Protein AF-A0A7V9ZN54-F1 (afdb_monomer_lite)

Sequence (87 aa):
MTTPNLFARRVFATALACVAAFDSIVSGQQNMAQQRDEADDVVRIDTELIQSEVTVLDKQGRFVEGLKPEQFELRVDGKPVQFSSTA

pLDDT: mean 74.75, std 17.25, range [46.97, 97.75]

Radius of gyration: 41.06 Å; chains: 1; bounding box: 48×76×103 Å

Structure (mmCIF, N/CA/C/O backbone):
data_AF-A0A7V9ZN54-F1
#
_entry.id   AF-A0A7V9ZN54-F1
#
loop_
_atom_site.group_PDB
_atom_site.id
_atom_site.type_symbol
_atom_site.label_atom_id
_atom_site.label_alt_id
_atom_site.label_comp_id
_atom_site.label_asym_id
_atom_site.label_entity_id
_atom_site.label_seq_id
_atom_site.pdbx_PDB_ins_code
_atom_site.Cartn_x
_atom_site.Cartn_y
_atom_site.Cartn_z
_atom_site.occupancy
_atom_site.B_iso_or_equiv
_atom_site.auth_seq_id
_atom_site.auth_comp_id
_atom_site.auth_asym_id
_atom_site.auth_atom_id
_atom_site.pdbx_PDB_model_num
ATOM 1 N N . MET A 1 1 ? 23.089 60.787 -85.694 1.00 46.97 1 MET A N 1
ATOM 2 C CA . MET A 1 1 ? 24.029 60.713 -84.554 1.00 46.97 1 MET A CA 1
ATOM 3 C C . MET A 1 1 ? 23.273 60.213 -83.329 1.00 46.97 1 MET A C 1
ATOM 5 O O . MET A 1 1 ? 22.614 61.012 -82.687 1.00 46.97 1 MET A O 1
ATOM 9 N N . THR A 1 2 ? 23.336 58.913 -83.030 1.00 55.34 2 THR A N 1
ATOM 10 C CA . THR A 1 2 ? 23.004 58.335 -81.712 1.00 55.34 2 THR A CA 1
ATOM 11 C C . THR A 1 2 ? 23.817 57.047 -81.558 1.00 55.34 2 THR A C 1
ATOM 13 O O . THR A 1 2 ? 23.486 56.001 -82.107 1.00 55.34 2 THR A O 1
ATOM 16 N N . THR A 1 3 ? 24.957 57.128 -80.878 1.00 56.25 3 THR A N 1
ATOM 17 C CA . THR A 1 3 ? 25.721 55.952 -80.446 1.00 56.25 3 THR A CA 1
ATOM 18 C C . THR A 1 3 ? 24.998 55.314 -79.252 1.00 56.25 3 THR A C 1
ATO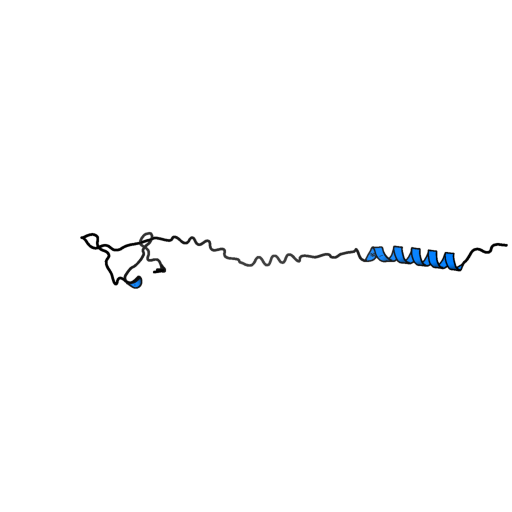M 20 O O . THR A 1 3 ? 24.657 56.027 -78.309 1.00 56.25 3 THR A O 1
ATOM 23 N N . PRO A 1 4 ? 24.707 54.000 -79.249 1.00 59.16 4 PRO A N 1
ATOM 24 C CA . PRO A 1 4 ? 24.014 53.384 -78.124 1.00 59.16 4 PRO A CA 1
ATOM 25 C C . PRO A 1 4 ? 24.959 53.189 -76.931 1.00 59.16 4 PRO A C 1
ATOM 27 O O . PRO A 1 4 ? 26.108 52.766 -77.069 1.00 59.16 4 PRO A O 1
ATOM 30 N N . ASN A 1 5 ? 24.436 53.497 -75.744 1.00 62.56 5 ASN A N 1
ATOM 31 C CA . ASN A 1 5 ? 25.122 53.499 -74.456 1.00 62.56 5 ASN A CA 1
ATOM 32 C C . ASN A 1 5 ? 25.676 52.108 -74.093 1.00 62.56 5 ASN A C 1
ATOM 34 O O . ASN A 1 5 ? 24.997 51.284 -73.478 1.00 62.56 5 ASN A O 1
ATOM 38 N N . LEU A 1 6 ? 26.943 51.859 -74.437 1.00 61.69 6 LEU A N 1
ATOM 39 C CA . LEU A 1 6 ? 27.680 50.627 -74.119 1.00 61.69 6 LEU A CA 1
ATOM 40 C C . LEU A 1 6 ? 27.701 50.331 -72.606 1.00 61.69 6 LEU A C 1
ATOM 42 O O . LEU A 1 6 ? 27.756 49.173 -72.198 1.00 61.69 6 LEU A O 1
ATOM 46 N N . PHE A 1 7 ? 27.594 51.380 -71.786 1.00 61.09 7 PHE A N 1
ATOM 47 C CA . PHE A 1 7 ? 27.494 51.298 -70.331 1.00 61.09 7 PHE A CA 1
ATOM 48 C C . PHE A 1 7 ? 26.193 50.620 -69.874 1.00 61.09 7 PHE A C 1
ATOM 50 O O . PHE A 1 7 ? 26.237 49.669 -69.101 1.00 61.09 7 PHE A O 1
ATOM 57 N N . ALA A 1 8 ? 25.047 51.011 -70.441 1.00 60.47 8 ALA A N 1
ATOM 58 C CA . ALA A 1 8 ? 23.753 50.399 -70.131 1.00 60.47 8 ALA A CA 1
ATOM 59 C C . ALA A 1 8 ? 23.700 48.925 -70.563 1.00 60.47 8 ALA A C 1
ATOM 61 O O . ALA A 1 8 ? 23.151 48.086 -69.852 1.00 60.47 8 ALA A O 1
ATOM 62 N N . ARG A 1 9 ? 24.346 48.589 -71.690 1.00 60.97 9 ARG A N 1
ATOM 63 C CA . ARG A 1 9 ? 24.425 47.210 -72.198 1.00 60.97 9 ARG A CA 1
ATOM 64 C C . ARG A 1 9 ? 25.291 46.306 -71.317 1.00 60.97 9 ARG A C 1
ATOM 66 O O . ARG A 1 9 ? 24.986 45.127 -71.177 1.00 60.97 9 ARG A O 1
ATOM 73 N N . ARG A 1 10 ? 26.348 46.855 -70.710 1.00 60.66 10 ARG A N 1
ATOM 74 C CA . ARG A 1 10 ? 27.215 46.129 -69.770 1.00 60.66 10 ARG A CA 1
ATOM 75 C C . ARG A 1 10 ? 26.534 45.901 -68.426 1.00 60.66 10 ARG A C 1
ATOM 77 O O . ARG A 1 10 ? 26.586 44.781 -67.941 1.00 60.66 10 ARG A O 1
ATOM 84 N N . VAL A 1 11 ? 25.835 46.910 -67.899 1.00 66.25 11 VAL A N 1
ATOM 85 C CA . VAL A 1 11 ? 25.087 46.804 -66.633 1.00 66.25 11 VAL A CA 1
ATOM 86 C C . VAL A 1 11 ? 23.961 45.770 -66.739 1.00 66.25 11 VAL A C 1
ATOM 88 O O . VAL A 1 11 ? 23.825 44.924 -65.855 1.00 66.25 11 VAL A O 1
ATOM 91 N N . PHE A 1 12 ? 23.213 45.768 -67.850 1.00 62.22 12 PHE A N 1
ATOM 92 C CA . PHE A 1 12 ? 22.185 44.750 -68.103 1.00 62.22 12 PHE A CA 1
ATOM 93 C C . PHE A 1 12 ? 22.772 43.339 -68.250 1.00 62.22 12 PHE A C 1
ATOM 95 O O . PHE A 1 12 ? 22.210 42.388 -67.713 1.00 62.22 12 PHE A O 1
ATOM 102 N N . ALA A 1 13 ? 23.916 43.196 -68.928 1.00 61.66 13 ALA A N 1
ATOM 103 C CA . ALA A 1 13 ? 24.577 41.901 -69.088 1.00 61.66 13 ALA A CA 1
ATOM 104 C C . ALA A 1 13 ? 25.107 41.343 -67.754 1.00 61.66 13 ALA A C 1
ATOM 106 O O . ALA A 1 13 ? 24.969 40.150 -67.494 1.00 61.66 13 ALA A O 1
ATOM 107 N N . THR A 1 14 ? 25.659 42.194 -66.881 1.00 61.94 14 THR A N 1
ATOM 108 C CA . THR A 1 14 ? 26.103 41.780 -65.540 1.00 61.94 14 THR A CA 1
ATOM 109 C C . THR A 1 14 ? 24.936 41.453 -64.611 1.00 61.94 14 THR A C 1
ATOM 111 O O . THR A 1 14 ? 25.023 40.490 -63.858 1.00 61.94 14 THR A O 1
ATOM 114 N N . ALA A 1 15 ? 23.821 42.187 -64.692 1.00 61.91 15 ALA A N 1
ATOM 115 C CA . ALA A 1 15 ? 22.630 41.892 -63.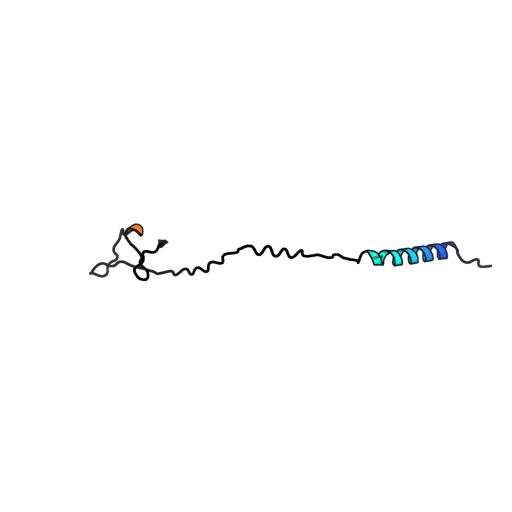894 1.00 61.91 15 ALA A CA 1
ATOM 116 C C . ALA A 1 15 ? 21.998 40.540 -64.275 1.00 61.91 15 ALA A C 1
ATOM 118 O O . ALA A 1 15 ? 21.613 39.777 -63.393 1.00 61.91 15 ALA A O 1
ATOM 119 N N . LEU A 1 16 ? 21.962 40.205 -65.571 1.00 61.66 16 LEU A N 1
ATOM 120 C CA . LEU A 1 16 ? 21.473 38.909 -66.055 1.00 61.66 16 LEU A CA 1
ATOM 121 C C . LEU A 1 16 ? 22.394 37.745 -65.637 1.00 61.66 16 LEU A C 1
ATOM 123 O O . LEU A 1 16 ? 21.910 36.669 -65.296 1.00 61.66 16 LEU A O 1
ATOM 127 N N . ALA A 1 17 ? 23.713 37.967 -65.612 1.00 59.56 17 ALA A N 1
ATOM 128 C CA . ALA A 1 17 ? 24.687 36.965 -65.175 1.00 59.56 17 ALA A CA 1
ATOM 129 C C . ALA A 1 17 ? 24.600 36.659 -63.667 1.00 59.56 17 ALA A C 1
ATOM 131 O O . ALA A 1 17 ? 24.797 35.513 -63.270 1.00 59.56 17 ALA A O 1
ATOM 132 N N . CYS A 1 18 ? 24.259 37.647 -62.830 1.00 59.19 18 CYS A N 1
ATOM 133 C CA . CYS A 1 18 ? 24.081 37.426 -61.393 1.00 59.19 18 CYS A CA 1
ATOM 134 C C . CYS A 1 18 ? 22.858 36.552 -61.080 1.00 59.19 18 CYS A C 1
ATOM 136 O O . CYS A 1 18 ? 22.930 35.748 -60.160 1.00 59.19 18 CYS A O 1
ATOM 138 N N . VAL A 1 19 ? 21.763 36.658 -61.843 1.00 58.84 19 VAL A N 1
ATOM 139 C CA . VAL A 1 19 ? 20.534 35.876 -61.595 1.00 58.84 19 VAL A CA 1
ATOM 140 C C . VAL A 1 19 ? 20.734 34.383 -61.889 1.00 58.84 19 VAL A C 1
ATOM 142 O O . VAL A 1 19 ? 20.229 33.553 -61.143 1.00 58.84 19 VAL A O 1
ATOM 145 N N . ALA A 1 20 ? 21.548 34.026 -62.889 1.00 57.69 20 ALA A N 1
ATOM 146 C CA . ALA A 1 20 ? 21.846 32.627 -63.225 1.00 57.69 20 ALA A CA 1
ATOM 147 C C . ALA A 1 20 ? 22.809 31.925 -62.240 1.00 57.69 20 ALA A C 1
ATOM 149 O O . ALA A 1 20 ? 22.982 30.712 -62.308 1.00 57.69 20 ALA A O 1
ATOM 150 N N . ALA A 1 21 ? 23.449 32.666 -61.326 1.00 55.66 21 ALA A N 1
ATOM 151 C CA . ALA A 1 21 ? 24.362 32.105 -60.326 1.00 55.66 21 ALA A CA 1
ATOM 152 C C . ALA A 1 21 ? 23.666 31.708 -59.006 1.00 55.66 21 ALA A C 1
ATOM 154 O O . ALA A 1 21 ? 24.305 31.098 -58.148 1.00 55.66 21 ALA A O 1
ATOM 155 N N . PHE A 1 22 ? 22.378 32.033 -58.828 1.00 54.34 22 PHE A N 1
ATOM 156 C CA . PHE A 1 22 ? 21.641 31.748 -57.587 1.00 54.34 22 PHE A CA 1
ATOM 157 C C . PHE A 1 22 ? 20.923 30.385 -57.560 1.00 54.34 22 PHE A C 1
ATOM 159 O O . PHE A 1 22 ? 20.522 29.955 -56.479 1.00 54.34 22 PHE A O 1
ATOM 166 N N . ASP A 1 23 ? 20.818 29.661 -58.681 1.00 51.69 23 ASP A N 1
ATOM 167 C CA . ASP A 1 23 ? 20.126 28.356 -58.736 1.00 51.69 23 ASP A CA 1
ATOM 168 C C . ASP A 1 23 ? 20.842 27.225 -57.963 1.00 51.69 23 ASP A C 1
ATOM 170 O O . ASP A 1 23 ? 20.245 26.192 -57.662 1.00 51.69 23 ASP A O 1
ATOM 174 N N . SER A 1 24 ? 22.107 27.407 -57.570 1.00 52.81 24 SER A N 1
ATOM 175 C CA . SER A 1 24 ? 22.899 26.341 -56.931 1.00 52.81 24 SER A CA 1
ATOM 176 C C . SER A 1 24 ? 22.758 26.243 -55.404 1.00 52.81 24 SER A C 1
ATOM 178 O O . SER A 1 24 ? 23.309 25.317 -54.814 1.00 52.81 24 SER A O 1
ATOM 180 N N . ILE A 1 25 ? 22.028 27.145 -54.732 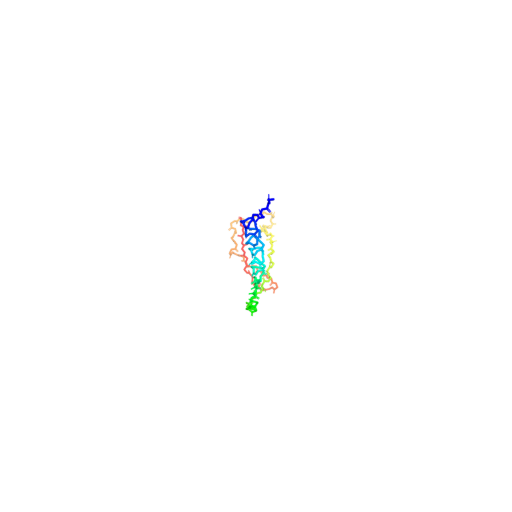1.00 56.25 25 ILE A N 1
ATOM 181 C CA . ILE A 1 25 ? 21.914 27.135 -53.252 1.00 56.25 25 ILE A CA 1
ATOM 182 C C . ILE A 1 25 ? 20.762 26.231 -52.762 1.00 56.25 25 ILE A C 1
ATOM 184 O O . ILE A 1 25 ? 20.736 25.822 -51.605 1.00 56.25 25 ILE A O 1
ATOM 188 N N . VAL A 1 26 ? 19.848 25.827 -53.651 1.00 51.97 26 VAL A N 1
ATOM 189 C CA . VAL A 1 26 ? 18.722 24.916 -53.344 1.00 51.97 26 VAL A CA 1
ATOM 190 C C . VAL A 1 26 ? 19.097 23.427 -53.488 1.00 51.97 26 VAL A C 1
ATOM 192 O O . VAL A 1 26 ? 18.261 22.541 -53.349 1.00 51.97 26 VAL A O 1
ATOM 195 N N . SER 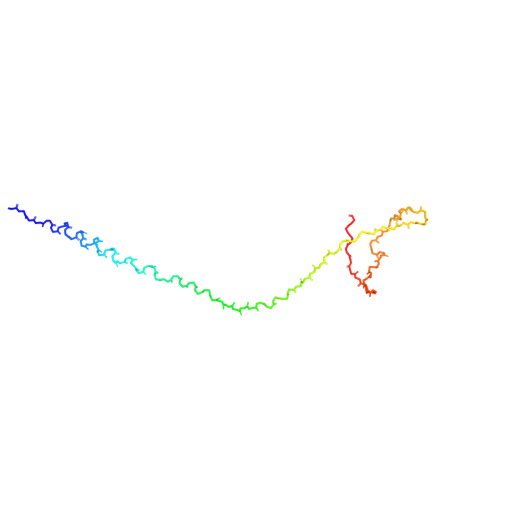A 1 27 ? 20.371 23.093 -53.702 1.00 56.69 27 SER A N 1
ATOM 196 C CA . SER A 1 27 ? 20.815 21.693 -53.706 1.00 56.69 27 SER A CA 1
ATOM 197 C C . SER A 1 27 ? 21.191 21.221 -52.295 1.00 56.69 27 SER A C 1
ATOM 199 O O . SER A 1 27 ? 22.342 21.315 -51.885 1.00 56.69 27 SER A O 1
ATOM 201 N N . GLY A 1 28 ? 20.217 20.657 -51.572 1.00 48.62 28 GLY A N 1
ATOM 202 C CA . GLY A 1 28 ? 20.483 19.539 -50.660 1.00 48.62 28 GLY A CA 1
ATOM 203 C C . GLY A 1 28 ? 20.795 19.858 -49.196 1.00 48.62 28 GLY A C 1
ATOM 204 O O . GLY A 1 28 ? 21.831 19.445 -48.686 1.00 48.62 28 GLY A O 1
ATOM 205 N N . GLN A 1 29 ? 19.819 20.380 -48.443 1.00 53.81 29 GLN A N 1
ATOM 206 C CA . GLN A 1 29 ? 19.620 19.847 -47.088 1.00 53.81 29 GLN A CA 1
ATOM 207 C C . GLN A 1 29 ? 19.106 18.406 -47.224 1.00 53.81 29 GLN A C 1
ATOM 209 O O . GLN A 1 29 ? 17.927 18.118 -47.025 1.00 53.81 29 GLN A O 1
ATOM 214 N N . GLN A 1 30 ? 19.998 17.482 -47.589 1.00 54.72 30 GLN A N 1
ATOM 215 C CA . GLN A 1 30 ? 19.801 16.080 -47.258 1.00 54.72 30 GLN A CA 1
ATOM 216 C C . GLN A 1 30 ? 19.997 15.985 -45.752 1.00 54.72 30 GLN A C 1
ATOM 218 O O . GLN A 1 30 ? 21.087 15.729 -45.248 1.00 54.72 30 GLN A O 1
ATOM 223 N N . ASN A 1 31 ? 18.910 16.236 -45.028 1.00 52.91 31 ASN A N 1
ATOM 224 C CA . ASN A 1 31 ? 18.745 15.708 -43.693 1.00 52.91 31 ASN A CA 1
ATOM 225 C C . ASN A 1 31 ? 18.668 14.187 -43.882 1.00 52.91 31 ASN A C 1
ATOM 227 O O . ASN A 1 31 ? 17.588 13.605 -43.971 1.00 52.91 31 ASN A O 1
ATOM 231 N N . MET A 1 32 ? 19.828 13.543 -44.052 1.00 50.81 32 MET A N 1
ATOM 232 C CA . MET A 1 32 ? 19.966 12.153 -43.669 1.00 50.81 32 MET A CA 1
ATOM 233 C C . MET A 1 32 ? 19.741 12.176 -42.164 1.00 50.81 32 MET A C 1
ATOM 235 O O . MET A 1 32 ? 20.678 12.302 -41.378 1.00 50.81 32 MET A O 1
ATOM 239 N N . ALA A 1 33 ? 18.465 12.092 -41.780 1.00 52.59 33 ALA A N 1
ATOM 240 C CA . ALA A 1 33 ? 18.085 11.375 -40.591 1.00 52.59 33 ALA A CA 1
ATOM 241 C C . ALA A 1 33 ? 18.748 10.014 -40.765 1.00 52.59 33 ALA A C 1
ATOM 243 O O . ALA A 1 33 ? 18.249 9.120 -41.447 1.00 52.59 33 ALA A O 1
ATOM 244 N N . GLN A 1 34 ? 19.970 9.924 -40.252 1.00 52.59 34 GLN A N 1
ATOM 245 C CA . GLN A 1 34 ? 20.598 8.673 -39.954 1.00 52.59 34 GLN A CA 1
ATOM 246 C C . GLN A 1 34 ? 19.679 8.084 -38.902 1.00 52.59 34 GLN A C 1
ATOM 248 O O . GLN A 1 34 ? 19.796 8.376 -37.715 1.00 52.59 34 GLN A O 1
ATOM 253 N N . GLN A 1 35 ? 18.693 7.337 -39.390 1.00 55.66 35 GLN A N 1
ATOM 254 C CA . GLN A 1 35 ? 17.943 6.374 -38.630 1.00 55.66 35 GLN A CA 1
ATOM 255 C C . GLN A 1 35 ? 18.980 5.346 -38.189 1.00 55.66 35 GLN A C 1
ATOM 257 O O . GLN A 1 35 ? 19.203 4.315 -38.815 1.00 55.66 35 GLN A O 1
ATOM 262 N N . ARG A 1 36 ? 19.732 5.712 -37.148 1.00 55.66 36 ARG A N 1
ATOM 263 C CA . ARG A 1 36 ? 20.243 4.730 -36.223 1.00 55.66 36 ARG A CA 1
ATOM 264 C C . ARG A 1 36 ? 18.988 4.167 -35.600 1.00 55.66 36 ARG A C 1
ATOM 266 O O . ARG A 1 36 ? 18.409 4.775 -34.707 1.00 55.66 36 ARG A O 1
ATOM 273 N N . ASP A 1 37 ? 18.586 3.012 -36.104 1.00 56.16 37 ASP A N 1
ATOM 274 C CA . ASP A 1 37 ? 17.911 2.010 -35.299 1.00 56.16 37 ASP A CA 1
ATOM 275 C C . ASP A 1 37 ? 18.889 1.584 -34.180 1.00 56.16 37 ASP A C 1
ATOM 277 O O . ASP A 1 37 ? 19.340 0.446 -34.099 1.00 56.16 37 ASP A O 1
ATOM 281 N N . GLU A 1 38 ? 19.262 2.521 -33.306 1.00 59.72 38 GLU A N 1
ATOM 282 C CA . GLU A 1 38 ? 19.473 2.209 -31.905 1.00 59.72 38 GLU A CA 1
ATOM 283 C C . GLU A 1 38 ? 18.045 2.025 -31.396 1.00 59.72 38 GLU A C 1
ATOM 285 O O . GLU A 1 38 ? 17.412 2.939 -30.872 1.00 59.72 38 GLU A O 1
ATOM 290 N N . ALA A 1 39 ? 17.475 0.854 -31.696 1.00 62.59 39 ALA A N 1
ATOM 291 C CA . ALA A 1 39 ? 16.349 0.347 -30.947 1.00 62.59 39 ALA A CA 1
ATOM 292 C C . ALA A 1 39 ? 16.879 0.191 -29.523 1.00 62.59 39 ALA A C 1
ATOM 294 O O . ALA A 1 39 ? 17.414 -0.857 -29.165 1.00 62.59 39 ALA A O 1
ATOM 295 N N . ASP A 1 40 ? 16.833 1.290 -28.765 1.00 64.44 40 ASP A N 1
ATOM 296 C CA . ASP A 1 40 ? 16.959 1.271 -27.323 1.00 64.44 40 ASP A CA 1
ATOM 297 C C . ASP A 1 40 ? 16.105 0.096 -26.859 1.00 64.44 40 ASP A C 1
ATOM 299 O O . ASP A 1 40 ? 14.935 -0.029 -27.243 1.00 64.44 40 ASP A O 1
ATOM 303 N N . ASP A 1 41 ? 16.716 -0.803 -26.098 1.00 75.25 41 ASP A N 1
ATOM 304 C CA . ASP A 1 41 ? 16.039 -1.936 -25.485 1.00 75.25 41 ASP A CA 1
ATOM 305 C C . ASP A 1 41 ? 15.106 -1.389 -24.390 1.00 75.25 41 ASP A C 1
ATOM 307 O O . ASP A 1 41 ? 15.402 -1.394 -23.194 1.00 75.25 41 ASP A O 1
ATOM 311 N N . VAL A 1 42 ? 14.010 -0.756 -24.817 1.00 78.94 42 VAL A N 1
ATOM 312 C CA . VAL A 1 42 ? 13.045 -0.093 -23.945 1.00 78.94 42 VAL A CA 1
ATOM 313 C C . VAL A 1 42 ? 12.095 -1.155 -23.424 1.00 78.94 42 VAL A C 1
ATOM 315 O O . VAL A 1 42 ? 11.114 -1.523 -24.075 1.00 78.94 42 VAL A O 1
ATOM 318 N N . VAL A 1 43 ? 12.347 -1.600 -22.198 1.00 85.19 43 VAL A N 1
ATOM 319 C CA . VAL A 1 43 ? 11.371 -2.375 -21.433 1.00 85.19 43 VAL A CA 1
ATOM 320 C C . VAL A 1 43 ? 10.234 -1.437 -21.023 1.00 85.19 43 VAL A C 1
ATOM 322 O O . VAL A 1 43 ? 10.381 -0.614 -20.119 1.00 85.19 43 VAL A O 1
ATOM 325 N N . ARG A 1 44 ? 9.087 -1.539 -21.702 1.00 84.06 44 ARG A N 1
ATOM 326 C CA . ARG A 1 44 ? 7.853 -0.861 -21.280 1.00 84.06 44 ARG A CA 1
ATOM 327 C C . ARG A 1 44 ? 7.177 -1.706 -20.212 1.00 84.06 44 ARG A C 1
ATOM 329 O O . ARG A 1 44 ? 6.888 -2.877 -20.441 1.00 84.06 44 ARG A O 1
ATOM 336 N N . ILE A 1 45 ? 6.955 -1.105 -19.050 1.00 85.88 45 ILE A N 1
ATOM 337 C CA . ILE A 1 45 ? 6.229 -1.720 -17.943 1.00 85.88 45 ILE A CA 1
ATOM 338 C C . ILE A 1 45 ? 4.930 -0.943 -17.787 1.00 85.88 45 ILE A C 1
ATOM 340 O O . ILE A 1 45 ? 4.961 0.238 -17.444 1.00 85.88 45 ILE A O 1
ATOM 344 N N . ASP A 1 46 ? 3.807 -1.610 -18.027 1.00 88.38 46 ASP A N 1
ATOM 345 C CA . ASP A 1 46 ? 2.491 -1.068 -17.716 1.00 88.38 46 ASP A CA 1
ATOM 346 C C . ASP A 1 46 ? 2.179 -1.370 -16.247 1.00 88.38 46 ASP A C 1
ATOM 348 O O . ASP A 1 46 ? 2.187 -2.526 -15.817 1.00 88.38 46 ASP A O 1
ATOM 352 N N . THR A 1 47 ? 1.944 -0.324 -15.458 1.00 84.62 47 THR A N 1
ATOM 353 C CA . THR A 1 47 ? 1.501 -0.446 -14.068 1.00 84.62 47 THR A CA 1
ATOM 354 C C . THR A 1 47 ? 0.158 0.242 -13.901 1.00 84.62 47 THR A C 1
ATOM 356 O O . THR A 1 47 ? -0.049 1.368 -14.349 1.00 84.62 47 THR A O 1
ATOM 359 N N . GLU A 1 48 ? -0.766 -0.444 -13.237 1.00 83.69 48 GLU A N 1
ATOM 360 C CA . GLU A 1 48 ? -2.056 0.116 -12.860 1.00 83.69 48 GLU A CA 1
ATOM 361 C C . GLU A 1 48 ? -2.066 0.343 -11.349 1.00 83.69 48 GLU A C 1
ATOM 363 O O . GLU A 1 48 ? -1.724 -0.550 -10.570 1.00 83.69 48 GLU A O 1
ATOM 368 N N . LEU A 1 49 ? -2.421 1.559 -10.931 1.00 86.75 49 LEU A N 1
ATOM 369 C CA . LEU A 1 49 ? -2.567 1.901 -9.523 1.00 86.75 49 LEU A CA 1
ATOM 370 C C . LEU A 1 49 ? -4.043 1.849 -9.147 1.00 86.75 49 LEU A C 1
ATOM 372 O O . LEU A 1 49 ? -4.848 2.620 -9.664 1.00 86.75 49 LEU A O 1
ATOM 376 N N . ILE A 1 50 ? -4.372 0.986 -8.192 1.00 87.75 50 ILE A N 1
ATOM 377 C CA . ILE A 1 50 ? -5.714 0.886 -7.622 1.00 87.75 50 ILE A CA 1
ATOM 378 C C . ILE A 1 50 ? -5.692 1.527 -6.234 1.00 87.75 50 ILE A C 1
ATOM 380 O O . ILE A 1 50 ? -4.842 1.196 -5.406 1.00 87.75 50 ILE A O 1
ATOM 384 N N . GLN A 1 51 ? -6.627 2.441 -5.978 1.00 88.50 51 GLN A N 1
ATOM 385 C CA . GLN A 1 51 ? -6.855 3.013 -4.652 1.00 88.50 51 GLN A CA 1
ATOM 386 C C . GLN A 1 51 ? -8.017 2.286 -3.983 1.00 88.50 51 GLN A C 1
ATOM 388 O O . GLN A 1 51 ? -9.119 2.232 -4.524 1.00 88.50 51 GLN A O 1
ATOM 393 N N . SER A 1 52 ? -7.755 1.743 -2.799 1.00 88.06 52 SER A N 1
A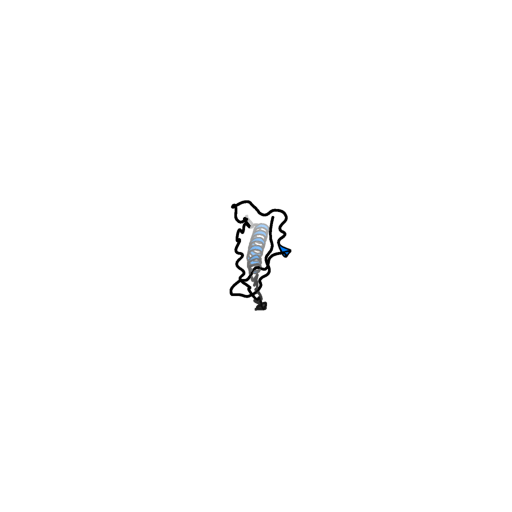TOM 394 C CA . SER A 1 52 ? -8.742 1.021 -2.003 1.00 88.06 52 SER A CA 1
ATOM 395 C C . SER A 1 52 ? -8.842 1.661 -0.627 1.00 88.06 52 SER A C 1
ATOM 397 O O . SER A 1 52 ? -7.843 1.759 0.084 1.00 88.06 52 SER A O 1
ATOM 399 N N . GLU A 1 53 ? -10.047 2.071 -0.242 1.00 89.69 53 GLU A N 1
ATOM 400 C CA . GLU A 1 53 ? -10.321 2.614 1.087 1.00 89.69 53 GLU A CA 1
ATOM 401 C C . GLU A 1 53 ? -10.693 1.488 2.054 1.00 89.69 53 GLU A C 1
ATOM 403 O O . GLU A 1 53 ? -11.529 0.632 1.755 1.00 89.69 53 GLU A O 1
ATOM 408 N N . VAL A 1 54 ? -10.067 1.484 3.231 1.00 90.06 54 VAL A N 1
ATOM 409 C CA . VAL A 1 54 ? -10.309 0.486 4.279 1.00 90.06 54 VAL A CA 1
ATOM 410 C C . VAL A 1 54 ? -10.548 1.204 5.599 1.00 90.06 54 VAL A C 1
ATOM 412 O O . VAL A 1 54 ? -9.885 2.184 5.921 1.00 90.06 54 VAL A O 1
ATOM 415 N N . THR A 1 55 ? -11.505 0.711 6.380 1.00 92.94 55 THR A N 1
ATOM 416 C CA . THR A 1 55 ? -11.828 1.226 7.713 1.00 92.94 55 THR A CA 1
ATOM 417 C C . THR A 1 55 ? -11.937 0.070 8.696 1.00 92.94 55 THR A C 1
ATOM 419 O O . THR A 1 55 ? -12.526 -0.963 8.381 1.00 92.94 55 THR A O 1
ATOM 422 N N . VAL A 1 56 ? -11.400 0.257 9.904 1.00 94.75 56 VAL A N 1
ATOM 423 C CA . VAL A 1 56 ? -11.497 -0.726 10.988 1.00 94.75 56 VAL A CA 1
ATOM 424 C C . VAL A 1 56 ? -12.509 -0.249 12.023 1.00 94.75 56 VAL A C 1
ATOM 426 O O . VAL A 1 56 ? -12.350 0.816 12.623 1.00 94.75 56 VAL A O 1
ATOM 429 N N . LEU A 1 57 ? -13.542 -1.063 12.235 1.00 97.25 57 LEU A N 1
ATOM 430 C CA . LEU A 1 57 ? -14.592 -0.828 13.220 1.00 97.25 57 LEU A CA 1
ATOM 431 C C . LEU A 1 57 ? -14.553 -1.897 14.317 1.00 97.25 57 LEU A C 1
ATOM 433 O O . LEU A 1 57 ? -14.221 -3.057 14.061 1.00 97.25 57 LEU A O 1
ATOM 437 N N . ASP A 1 58 ? -14.919 -1.517 15.538 1.00 97.38 58 ASP A N 1
ATOM 438 C CA . ASP A 1 58 ? -15.147 -2.454 16.632 1.00 97.38 58 ASP A CA 1
ATOM 439 C C . ASP A 1 58 ? -16.500 -3.180 16.494 1.00 97.38 58 ASP A C 1
ATOM 441 O O . ASP A 1 58 ? -17.302 -2.929 15.592 1.00 97.38 58 ASP A O 1
ATOM 445 N N . LYS A 1 59 ? -16.790 -4.092 17.428 1.00 97.56 59 LYS A N 1
ATOM 446 C CA . LYS A 1 59 ? -18.044 -4.868 17.433 1.00 97.56 59 LYS A CA 1
ATOM 447 C C . LYS A 1 59 ? -19.302 -4.011 17.622 1.00 97.56 59 LYS A C 1
ATOM 449 O O . LYS A 1 59 ? -20.401 -4.505 17.392 1.00 97.56 59 LYS A O 1
ATOM 454 N N . GLN A 1 60 ? -19.155 -2.775 18.089 1.00 97.56 60 GLN A N 1
ATOM 455 C CA . GLN A 1 60 ? -20.232 -1.808 18.277 1.00 97.56 60 GLN A CA 1
ATOM 456 C C . GLN A 1 60 ? -20.333 -0.822 17.097 1.00 97.56 60 GLN A C 1
ATOM 458 O O . GLN A 1 60 ? -21.197 0.052 17.121 1.00 97.56 60 GLN A O 1
ATOM 463 N N . GLY A 1 61 ? -19.486 -0.961 16.070 1.00 97.75 61 GLY A N 1
ATOM 464 C CA . GLY A 1 61 ? -19.462 -0.100 14.888 1.00 97.75 61 GLY A CA 1
ATOM 465 C C . GLY A 1 61 ? -18.679 1.204 15.065 1.00 97.75 61 GLY A C 1
ATOM 466 O O . GLY A 1 61 ? -18.840 2.114 14.256 1.00 97.75 61 GLY A O 1
ATOM 467 N N . ARG A 1 62 ? -17.850 1.332 16.108 1.00 97.69 62 ARG A N 1
ATOM 468 C CA . ARG A 1 62 ? -17.022 2.528 16.343 1.00 97.69 62 ARG A CA 1
ATOM 469 C C . ARG A 1 62 ? -15.659 2.379 15.681 1.00 97.69 62 ARG A C 1
ATOM 471 O O . ARG A 1 62 ? -15.116 1.278 15.650 1.00 97.69 62 ARG A O 1
ATOM 478 N N . PHE A 1 63 ? -15.089 3.483 15.205 1.00 96.50 63 PHE A N 1
ATOM 479 C CA . PHE A 1 63 ? -13.736 3.495 14.652 1.00 96.50 63 PHE A CA 1
ATOM 480 C C . PHE A 1 63 ? -12.708 3.058 15.691 1.00 96.50 63 PHE A C 1
ATOM 482 O O . PHE A 1 63 ? -12.733 3.505 16.840 1.00 96.50 63 PHE A O 1
ATOM 489 N N . VAL A 1 64 ? -11.792 2.189 15.270 1.00 96.50 64 VAL A N 1
ATOM 490 C CA . VAL A 1 64 ? -10.629 1.831 16.078 1.00 96.50 64 VAL A CA 1
ATOM 491 C C . VAL A 1 64 ? -9.523 2.847 15.800 1.00 96.50 64 VAL A C 1
ATOM 493 O O . VAL A 1 64 ? -9.008 2.928 14.688 1.00 96.50 64 VAL A O 1
ATOM 496 N N . GLU A 1 65 ? -9.171 3.639 16.809 1.00 94.38 65 GLU A N 1
ATOM 497 C CA . GLU A 1 65 ? -8.143 4.678 16.708 1.00 94.38 65 GLU A CA 1
ATOM 498 C C . GLU A 1 65 ? -6.727 4.137 16.970 1.00 94.38 65 GLU A C 1
ATOM 500 O O . GLU A 1 65 ? -6.540 3.064 17.546 1.00 94.38 65 GLU A O 1
ATOM 505 N N . GLY A 1 66 ? -5.708 4.907 16.572 1.00 93.56 66 GLY A N 1
ATOM 506 C CA . GLY A 1 66 ? -4.301 4.617 16.885 1.00 93.56 66 GLY A CA 1
ATOM 507 C C . GLY A 1 66 ? -3.681 3.465 16.090 1.00 93.56 66 GLY A C 1
ATOM 508 O O . GLY A 1 66 ? -2.555 3.057 16.383 1.00 93.56 66 GLY A O 1
ATOM 509 N N . LEU A 1 67 ? -4.397 2.952 15.090 1.00 92.81 67 LEU A N 1
ATOM 510 C CA . LEU A 1 67 ? -3.889 1.955 14.159 1.00 92.81 67 LEU A CA 1
ATOM 511 C C . LEU A 1 67 ? -2.908 2.593 13.178 1.00 92.81 67 LEU A C 1
ATOM 513 O O . LEU A 1 67 ? -3.136 3.696 12.680 1.00 92.81 67 LEU A O 1
ATOM 517 N N . LYS A 1 68 ? -1.819 1.881 12.894 1.00 90.88 68 LYS A N 1
ATOM 518 C CA . LYS A 1 68 ? -0.799 2.301 11.935 1.00 90.88 68 LYS A CA 1
ATOM 519 C C . LYS A 1 68 ? -0.770 1.367 10.727 1.00 90.88 68 LYS A C 1
ATOM 521 O O . LYS A 1 68 ? -0.975 0.166 10.913 1.00 90.88 68 LYS A O 1
ATOM 526 N N . PRO A 1 69 ? -0.459 1.867 9.519 1.00 88.69 69 PRO A N 1
ATOM 527 C CA . PRO A 1 69 ? -0.380 1.039 8.317 1.00 88.69 69 PRO A CA 1
ATOM 528 C C . PRO A 1 69 ? 0.550 -0.170 8.468 1.00 88.69 69 PRO A C 1
ATOM 530 O O . PRO A 1 69 ? 0.221 -1.253 7.994 1.00 88.69 69 PRO A O 1
ATOM 533 N N . GLU A 1 70 ? 1.660 -0.031 9.202 1.00 90.88 70 GLU A N 1
ATOM 534 C CA . GLU A 1 70 ? 2.660 -1.101 9.372 1.00 90.88 70 GLU A CA 1
ATOM 535 C C . GLU A 1 70 ? 2.157 -2.279 10.225 1.00 90.88 70 GLU A C 1
ATOM 537 O O . GLU A 1 70 ? 2.825 -3.306 10.327 1.00 90.88 70 GLU A O 1
ATOM 542 N N . GLN A 1 71 ? 0.988 -2.142 10.858 1.00 93.25 71 GLN A N 1
ATOM 543 C CA . GLN A 1 71 ? 0.334 -3.211 11.617 1.00 93.25 71 GLN A CA 1
ATOM 544 C C . GLN A 1 71 ? 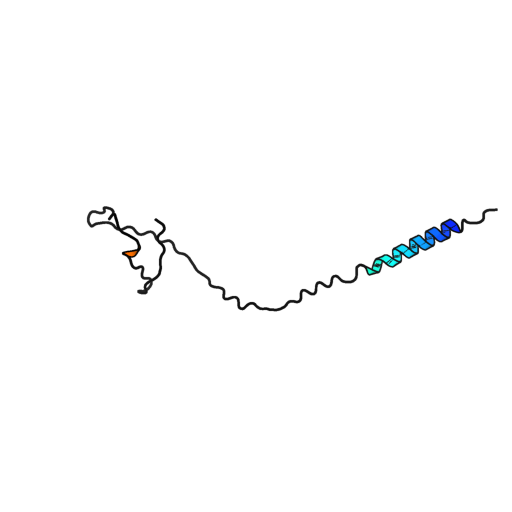-0.527 -4.124 10.728 1.00 93.25 71 GLN A C 1
ATOM 546 O O . GLN A 1 71 ? -1.099 -5.092 11.231 1.00 93.25 71 GLN A O 1
ATOM 551 N N . PHE A 1 72 ? -0.623 -3.829 9.429 1.00 92.81 72 PHE A N 1
ATOM 552 C CA . PHE A 1 72 ? -1.426 -4.573 8.464 1.00 92.81 72 PHE A CA 1
ATOM 553 C C . PHE A 1 72 ? -0.555 -5.159 7.351 1.00 92.81 72 PHE A C 1
ATOM 555 O O . PHE A 1 72 ? 0.439 -4.572 6.935 1.00 92.81 72 PHE A O 1
ATOM 562 N N . GLU A 1 73 ? -0.969 -6.313 6.827 1.00 93.38 73 GLU A N 1
ATOM 563 C CA . GLU A 1 73 ? -0.403 -6.919 5.623 1.00 93.38 73 GLU A CA 1
ATOM 564 C C . GLU A 1 73 ? -1.501 -7.010 4.563 1.00 93.38 73 GLU A C 1
ATOM 566 O O . GLU A 1 73 ? -2.528 -7.661 4.775 1.00 93.38 73 GLU A O 1
ATOM 571 N N . LEU A 1 74 ? -1.287 -6.368 3.414 1.00 91.75 74 LEU A N 1
ATOM 572 C CA . LEU A 1 74 ? -2.172 -6.529 2.270 1.00 91.75 74 LEU A CA 1
ATOM 573 C C . LEU A 1 74 ? -1.751 -7.775 1.495 1.00 91.75 74 LEU A C 1
ATOM 575 O O . LEU A 1 74 ? -0.585 -7.924 1.127 1.00 91.75 74 LEU A O 1
ATOM 579 N N . ARG A 1 75 ? -2.710 -8.662 1.223 1.00 94.44 75 ARG A N 1
ATOM 580 C CA . ARG A 1 75 ? -2.504 -9.825 0.361 1.00 94.44 75 ARG A CA 1
ATOM 581 C C . ARG A 1 75 ? -3.432 -9.780 -0.838 1.00 94.44 75 ARG A C 1
ATOM 583 O O . ARG A 1 75 ? -4.638 -9.629 -0.671 1.00 94.44 75 ARG A O 1
ATOM 590 N N . VAL A 1 76 ? -2.873 -10.000 -2.020 1.00 91.69 76 VAL A N 1
ATOM 591 C CA . VAL A 1 76 ? -3.624 -10.206 -3.264 1.00 91.69 76 VAL A CA 1
ATOM 592 C C . VAL A 1 76 ? -3.339 -11.626 -3.727 1.00 91.69 76 VAL A C 1
ATOM 594 O O . VAL A 1 76 ? -2.181 -12.042 -3.777 1.00 91.69 76 VAL A O 1
ATOM 597 N N . ASP A 1 77 ? -4.391 -12.411 -3.953 1.00 94.69 77 ASP A N 1
ATOM 598 C CA . ASP A 1 77 ? -4.289 -13.840 -4.286 1.00 94.69 77 ASP A CA 1
ATOM 599 C C . ASP A 1 77 ? -3.407 -14.633 -3.301 1.00 94.69 77 ASP A C 1
ATOM 601 O O . ASP A 1 77 ? -2.627 -15.513 -3.666 1.00 94.69 77 ASP A O 1
ATOM 605 N N . GLY A 1 78 ? -3.493 -14.273 -2.017 1.00 95.75 78 GLY A N 1
ATOM 606 C CA . GLY A 1 78 ? -2.729 -14.895 -0.934 1.00 95.75 78 GLY A CA 1
ATOM 607 C C . GLY A 1 78 ? -1.262 -14.463 -0.834 1.00 95.75 78 GLY A C 1
ATOM 608 O O . GLY A 1 78 ? -0.583 -14.899 0.099 1.00 95.75 78 GLY A O 1
ATOM 609 N N . LYS A 1 79 ? -0.774 -13.594 -1.727 1.00 95.56 79 LYS A N 1
ATOM 610 C CA . LYS A 1 79 ? 0.609 -13.096 -1.729 1.00 95.56 79 LYS A CA 1
ATOM 611 C C . LYS A 1 79 ? 0.696 -11.711 -1.082 1.00 95.56 79 LYS A C 1
ATOM 613 O O . LYS A 1 79 ? -0.098 -10.850 -1.459 1.00 95.56 79 LYS A O 1
ATOM 618 N N . PRO A 1 80 ? 1.646 -11.469 -0.161 1.00 94.81 80 PRO A N 1
ATOM 619 C CA . PRO A 1 80 ? 1.890 -10.135 0.380 1.00 94.81 80 PRO A CA 1
ATOM 620 C C . PRO A 1 80 ? 2.246 -9.139 -0.726 1.00 94.81 80 PRO A C 1
ATOM 622 O O . PRO A 1 80 ? 3.063 -9.446 -1.598 1.00 94.81 80 PRO A O 1
ATOM 625 N N . VAL A 1 81 ? 1.655 -7.947 -0.674 1.00 90.94 81 VAL A N 1
ATOM 626 C CA . VAL A 1 81 ? 1.955 -6.836 -1.583 1.00 90.94 81 VAL A CA 1
ATOM 627 C C . VAL A 1 81 ? 2.298 -5.582 -0.788 1.00 90.94 81 VAL A C 1
ATOM 629 O O . VAL A 1 81 ? 1.744 -5.329 0.282 1.00 90.94 81 VAL A O 1
ATOM 632 N N . GLN A 1 82 ? 3.225 -4.792 -1.322 1.00 88.44 82 GLN A N 1
ATOM 633 C CA . GLN A 1 82 ? 3.551 -3.483 -0.768 1.00 88.44 82 GLN A CA 1
ATOM 634 C C . GLN A 1 82 ? 2.411 -2.511 -1.071 1.00 88.44 82 GLN A C 1
ATOM 636 O O . GLN A 1 82 ? 1.935 -2.445 -2.205 1.00 88.44 82 GLN A O 1
ATOM 641 N N . PHE A 1 83 ? 2.005 -1.737 -0.071 1.00 88.31 83 PHE A N 1
ATOM 642 C CA . PHE A 1 83 ? 1.041 -0.656 -0.233 1.00 88.31 83 PHE A CA 1
ATOM 643 C C . PHE A 1 83 ? 1.552 0.600 0.468 1.00 88.31 83 PHE A C 1
ATOM 645 O O . PHE A 1 83 ? 2.304 0.527 1.439 1.00 88.31 83 PHE A O 1
ATOM 652 N N . SER A 1 84 ? 1.150 1.760 -0.045 1.00 82.88 84 SER A N 1
ATOM 653 C CA . SER A 1 84 ? 1.415 3.051 0.583 1.00 82.88 84 SER A CA 1
ATOM 654 C C . SER A 1 84 ? 0.101 3.603 1.116 1.00 82.88 84 SER A C 1
ATOM 656 O O . SER A 1 84 ? -0.864 3.729 0.363 1.00 82.88 84 SER A O 1
ATOM 658 N N . SER A 1 85 ? 0.056 3.916 2.408 1.00 77.00 85 SER A N 1
ATOM 659 C CA . SER A 1 85 ? -1.081 4.605 3.013 1.00 77.00 85 SER A CA 1
ATOM 660 C C . SER A 1 85 ? -0.823 6.102 2.958 1.00 77.00 85 SER A C 1
ATOM 662 O O . SER A 1 85 ? 0.096 6.595 3.609 1.00 77.00 85 SER A O 1
ATOM 664 N N . THR A 1 86 ? -1.643 6.829 2.207 1.00 68.38 86 THR A N 1
ATOM 665 C CA . THR A 1 86 ? -1.707 8.290 2.330 1.00 68.38 86 THR A CA 1
ATOM 666 C C . THR A 1 86 ? -2.838 8.585 3.305 1.00 68.38 86 THR A C 1
ATOM 668 O O . THR A 1 86 ? -3.996 8.358 2.966 1.00 68.38 86 THR A O 1
ATOM 671 N N . ALA A 1 87 ? -2.482 8.946 4.540 1.00 59.09 87 ALA A N 1
ATOM 672 C CA . ALA A 1 87 ? -3.429 9.339 5.584 1.00 59.09 87 ALA A CA 1
ATOM 673 C C . ALA A 1 87 ? -3.791 10.824 5.471 1.00 59.09 87 ALA A C 1
ATOM 675 O O . ALA A 1 87 ? -2.905 11.606 5.050 1.00 59.09 87 ALA A O 1
#

Secondary structure (DSSP, 8-state):
-----HHHHHHHHHHHHHHTTSGGGGS-----------------------------B-TTS-B--S--GGG--EEETTEEE------

Foldseek 3Di:
DDDDDPVVVVVVVVVVVVVVVPPPPPPDPPPPPVPPPPVPPDDDDDDDDDDDDDFDADPVRHGDPPDDPVVDFDDDPNHTDDDDDDD